Protein AF-A0A327X179-F1 (afdb_monomer)

pLDDT: mean 70.65, std 10.84, range [36.34, 83.56]

Secondary structure (DSSP, 8-state):
--EEEEEEEEE-SS-EEEEEEEE---TT--HHHHHHHHHHHHHTTTS-EEEEEEEE--TT--EEEEEEESS------

Foldseek 3Di:
DKDWDDKDWDDPPPKTKIKTKIWDQDPPQDPVNVVVVVVVVQVVVQQKDWDDWDWDDDPRGIMIMTMIMNDDDPPPD

Organism: Larkinella arboricola (NCBI:txid643671)

Solvent-accessible surface area (backbone atoms only — not comparable to full-atom values): 4639 Å² total; per-residue (Å²): 113,86,39,82,73,48,80,51,77,49,69,83,88,81,40,52,38,37,37,41,35,32,43,43,80,58,89,88,68,49,73,69,56,57,49,57,50,48,50,55,58,30,60,74,47,76,67,29,46,80,79,48,78,46,79,46,83,46,102,89,48,35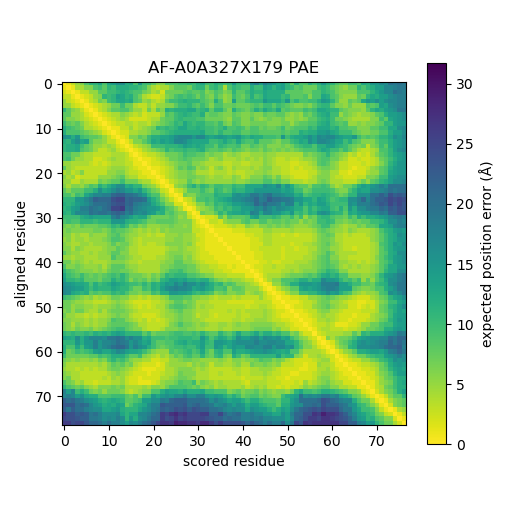,35,41,40,37,35,34,21,58,52,83,83,76,80,82,123

Radius of gyration: 13.26 Å; Cα contacts (8 Å, |Δi|>4): 128; chains: 1; bounding box: 38×20×36 Å

Structure (mmCIF, N/CA/C/O backbone):
data_AF-A0A327X179-F1
#
_entry.id   AF-A0A327X179-F1
#
loop_
_atom_site.group_PDB
_atom_site.id
_atom_site.type_symbol
_atom_site.label_atom_id
_atom_site.label_alt_id
_atom_site.label_comp_id
_atom_site.label_asym_id
_atom_site.label_entity_id
_atom_site.label_seq_id
_atom_site.pdbx_PDB_ins_code
_atom_site.Cartn_x
_atom_site.Cartn_y
_atom_site.Cartn_z
_atom_site.occupancy
_atom_site.B_iso_or_equiv
_atom_site.auth_seq_id
_atom_site.auth_comp_id
_atom_site.auth_asym_id
_atom_site.auth_atom_id
_atom_site.pdbx_PDB_model_num
ATOM 1 N N . MET A 1 1 ? -13.843 0.556 8.376 1.00 64.12 1 MET A N 1
ATOM 2 C CA . MET A 1 1 ? -13.824 1.028 6.964 1.00 64.12 1 MET A CA 1
ATOM 3 C C . MET A 1 1 ? -12.527 1.786 6.722 1.00 64.12 1 MET A C 1
ATOM 5 O O . MET A 1 1 ? -12.256 2.727 7.460 1.00 64.12 1 MET A O 1
ATOM 9 N N . ILE A 1 2 ? -11.746 1.383 5.717 1.00 66.12 2 ILE A N 1
ATOM 10 C CA . ILE A 1 2 ? -10.507 2.067 5.313 1.00 66.12 2 ILE A CA 1
ATOM 11 C C . ILE A 1 2 ? -10.889 3.243 4.422 1.00 66.12 2 ILE A C 1
ATOM 13 O O . ILE A 1 2 ? -11.586 3.051 3.426 1.00 66.12 2 ILE A O 1
ATOM 17 N N . ARG A 1 3 ? -10.449 4.455 4.765 1.00 68.38 3 ARG A N 1
ATOM 18 C CA . ARG A 1 3 ? -10.617 5.623 3.892 1.00 68.38 3 ARG A CA 1
ATOM 19 C C . ARG A 1 3 ? -9.254 6.119 3.447 1.00 68.38 3 ARG A C 1
ATOM 21 O O . ARG A 1 3 ? -8.437 6.505 4.284 1.00 68.38 3 ARG A O 1
ATOM 28 N N . LEU A 1 4 ? -9.032 6.137 2.136 1.00 69.06 4 LEU A N 1
ATOM 29 C CA . LEU A 1 4 ? -7.894 6.839 1.562 1.00 69.06 4 LEU A CA 1
ATOM 30 C C . LEU A 1 4 ? -8.034 8.336 1.859 1.00 69.06 4 LEU A C 1
ATOM 32 O O . LEU A 1 4 ? -9.105 8.907 1.656 1.00 69.06 4 LEU A O 1
ATOM 36 N N . LYS A 1 5 ? -6.973 8.953 2.378 1.00 71.81 5 LYS A N 1
ATOM 37 C CA . LYS A 1 5 ? -6.960 10.381 2.717 1.00 71.81 5 LYS A CA 1
ATOM 38 C C . LYS A 1 5 ? -6.092 11.202 1.783 1.00 71.81 5 LYS A C 1
ATOM 40 O O . LYS A 1 5 ? -6.484 12.309 1.441 1.00 71.81 5 LYS A O 1
ATOM 45 N N . ALA A 1 6 ? -4.950 10.665 1.375 1.00 71.88 6 ALA A N 1
ATOM 46 C CA . ALA A 1 6 ? -4.031 11.354 0.484 1.00 71.88 6 ALA A CA 1
ATOM 47 C C . ALA A 1 6 ? -3.196 10.351 -0.312 1.00 71.88 6 ALA A C 1
ATOM 49 O O . ALA A 1 6 ? -2.839 9.291 0.215 1.00 71.88 6 ALA A O 1
ATOM 50 N N . TRP A 1 7 ? -2.873 10.725 -1.552 1.00 76.38 7 TRP A N 1
ATOM 51 C CA . TRP A 1 7 ? -1.928 10.042 -2.432 1.00 76.38 7 TRP A CA 1
ATOM 52 C C . TRP A 1 7 ? -0.882 11.028 -2.929 1.00 76.38 7 TRP A C 1
ATOM 54 O O . TRP A 1 7 ? -1.223 12.075 -3.473 1.00 76.38 7 TRP A O 1
ATOM 64 N N . ILE A 1 8 ? 0.385 10.664 -2.752 1.00 76.00 8 ILE A N 1
ATOM 65 C CA . ILE A 1 8 ? 1.525 11.394 -3.302 1.00 76.00 8 ILE A CA 1
ATOM 66 C C . ILE A 1 8 ? 2.219 10.449 -4.270 1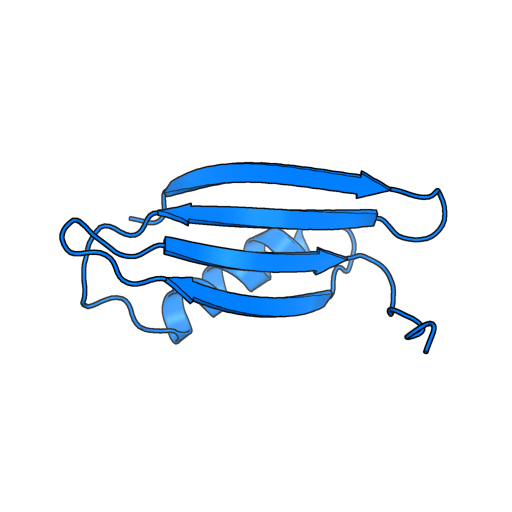.00 76.00 8 ILE A C 1
ATOM 68 O O . ILE A 1 8 ? 2.627 9.352 -3.886 1.00 76.00 8 ILE A O 1
ATOM 72 N N . ARG A 1 9 ? 2.327 10.867 -5.529 1.00 76.56 9 ARG A N 1
ATOM 73 C CA . ARG A 1 9 ? 3.052 10.136 -6.565 1.00 76.56 9 ARG A CA 1
ATOM 74 C C . ARG A 1 9 ? 4.328 10.892 -6.892 1.00 76.56 9 ARG A C 1
ATOM 76 O O . ARG A 1 9 ? 4.278 12.087 -7.163 1.00 76.56 9 ARG A O 1
ATOM 83 N N . HIS A 1 10 ? 5.439 10.176 -6.905 1.00 76.81 10 HIS A N 1
ATOM 84 C CA . HIS A 1 10 ? 6.727 10.668 -7.357 1.00 76.81 10 HIS A CA 1
ATOM 85 C C . HIS A 1 10 ? 7.215 9.786 -8.509 1.0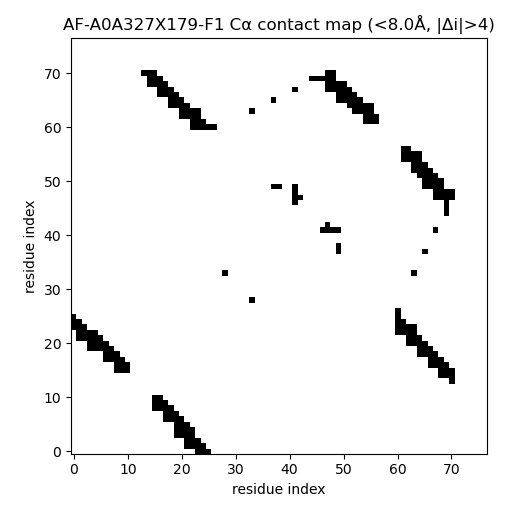0 76.81 10 HIS A C 1
ATOM 87 O O . HIS A 1 10 ? 7.094 8.562 -8.457 1.00 76.81 10 HIS A O 1
ATOM 93 N N . THR A 1 11 ? 7.719 10.407 -9.570 1.00 72.38 11 THR A N 1
ATOM 94 C CA . THR A 1 11 ? 8.316 9.709 -10.708 1.00 72.38 11 THR A CA 1
ATOM 95 C C . THR A 1 11 ? 9.554 10.464 -11.145 1.00 72.38 11 THR A C 1
ATOM 97 O O . THR A 1 11 ? 9.477 11.659 -11.411 1.00 72.38 11 THR A O 1
ATOM 100 N N . ASP A 1 12 ? 10.675 9.764 -11.248 1.00 71.00 12 ASP A N 1
ATOM 101 C CA . ASP A 1 12 ? 11.924 10.297 -11.806 1.00 71.00 12 ASP A CA 1
ATOM 102 C C . ASP A 1 12 ? 12.174 9.812 -13.249 1.00 71.00 12 ASP A C 1
ATOM 104 O O . ASP A 1 12 ? 13.223 10.069 -13.828 1.00 71.00 12 ASP A O 1
ATOM 108 N N . GLY A 1 13 ? 11.200 9.108 -13.842 1.00 67.44 13 GLY A N 1
ATOM 109 C CA . GLY A 1 13 ? 11.292 8.505 -15.177 1.00 67.44 13 GLY A CA 1
ATOM 110 C C . GLY A 1 13 ? 11.760 7.047 -15.162 1.00 67.44 13 GLY A C 1
ATOM 111 O O . GLY A 1 13 ? 11.483 6.319 -16.113 1.00 67.44 13 GLY A O 1
ATOM 112 N N . SER A 1 14 ? 12.375 6.593 -14.066 1.00 65.75 14 SER A N 1
ATOM 113 C CA . SER A 1 14 ? 12.858 5.220 -13.874 1.00 65.75 14 SER A CA 1
ATOM 114 C C . SER A 1 14 ? 12.051 4.443 -12.828 1.00 65.75 14 SER A C 1
ATOM 116 O O . SER A 1 14 ? 11.791 3.251 -12.996 1.00 65.75 14 SER A O 1
ATOM 118 N N . ILE A 1 15 ? 11.568 5.125 -11.786 1.00 67.25 15 ILE A N 1
ATOM 119 C CA . ILE A 1 15 ? 10.790 4.547 -10.691 1.00 67.25 15 ILE A CA 1
ATOM 120 C C . ILE A 1 15 ? 9.510 5.362 -10.511 1.00 67.25 15 ILE A C 1
ATOM 122 O O . ILE A 1 15 ? 9.540 6.579 -10.351 1.00 67.25 15 ILE A O 1
ATOM 126 N N . ASN A 1 16 ? 8.360 4.683 -10.486 1.00 73.38 16 ASN A N 1
ATOM 127 C CA . ASN A 1 16 ? 7.098 5.275 -10.049 1.00 73.38 16 ASN A CA 1
ATOM 128 C C . ASN A 1 16 ? 6.861 4.917 -8.587 1.00 73.38 16 ASN A C 1
ATOM 130 O O . ASN A 1 16 ? 6.383 3.821 -8.288 1.00 73.38 16 ASN A O 1
ATOM 134 N N . GLN A 1 17 ? 7.162 5.842 -7.685 1.00 76.12 17 GLN A N 1
ATOM 135 C CA . GLN A 1 17 ? 6.874 5.703 -6.266 1.00 76.12 17 GLN A CA 1
ATOM 136 C C . GLN A 1 17 ? 5.518 6.317 -5.935 1.00 76.12 17 GLN A C 1
ATOM 138 O O . GLN A 1 17 ? 5.153 7.395 -6.403 1.00 76.12 17 GLN A O 1
ATOM 143 N N . THR A 1 18 ? 4.757 5.627 -5.098 1.00 80.12 18 THR A N 1
ATOM 144 C CA . THR A 1 18 ? 3.514 6.144 -4.540 1.00 80.12 18 THR A CA 1
ATOM 145 C C . THR A 1 18 ? 3.517 5.970 -3.032 1.00 80.12 18 THR A C 1
ATOM 147 O O . THR A 1 18 ? 3.920 4.932 -2.506 1.00 80.12 18 THR A O 1
ATOM 150 N N . VAL A 1 19 ? 3.054 7.007 -2.344 1.00 81.19 19 VAL A N 1
ATOM 151 C CA . VAL A 1 19 ? 2.790 7.012 -0.910 1.00 81.19 19 VAL A CA 1
ATOM 152 C C . VAL A 1 19 ? 1.292 7.178 -0.706 1.00 81.19 19 VAL A C 1
ATOM 154 O O . VAL A 1 19 ? 0.677 8.088 -1.268 1.00 81.19 19 VAL A O 1
ATOM 157 N N . GLY A 1 20 ? 0.703 6.306 0.110 1.00 82.38 20 GLY A N 1
ATOM 158 C CA . GLY A 1 20 ? -0.703 6.377 0.483 1.00 82.38 20 GLY A CA 1
ATOM 159 C C . GLY A 1 20 ? -0.906 6.513 1.979 1.00 82.38 20 GLY A C 1
ATOM 160 O O . GLY A 1 20 ? -0.319 5.764 2.758 1.00 82.38 20 GLY A O 1
ATOM 161 N N . VAL A 1 21 ? -1.776 7.450 2.361 1.00 80.31 21 VAL A N 1
ATOM 162 C CA . VAL A 1 21 ? -2.215 7.647 3.746 1.00 80.31 21 VAL A CA 1
ATOM 163 C C . VAL A 1 21 ? -3.654 7.172 3.890 1.00 80.31 21 VAL A C 1
ATOM 165 O O . VAL A 1 21 ? -4.561 7.663 3.210 1.00 80.31 21 VAL A O 1
ATOM 168 N N . PHE A 1 22 ? -3.875 6.241 4.810 1.00 78.00 22 PHE A N 1
ATOM 169 C CA . PHE A 1 22 ? -5.156 5.588 5.035 1.00 78.00 22 PHE A CA 1
ATOM 170 C C . PHE A 1 22 ? -5.609 5.827 6.472 1.00 78.00 22 PHE A C 1
ATOM 172 O O . PHE A 1 22 ? -4.966 5.372 7.417 1.00 78.00 22 PHE A O 1
ATOM 179 N N . LYS A 1 23 ? -6.731 6.536 6.648 1.00 73.81 23 LYS A N 1
ATOM 180 C CA . LYS A 1 23 ? -7.333 6.715 7.975 1.00 73.81 23 LYS A CA 1
ATOM 181 C C . LYS A 1 23 ? -8.120 5.466 8.344 1.00 73.81 23 LYS A C 1
ATOM 183 O O . LYS A 1 23 ? -8.927 4.984 7.538 1.00 73.81 23 LYS A O 1
ATOM 188 N N . TRP A 1 24 ? -7.932 5.008 9.577 1.00 73.69 24 TRP A N 1
ATOM 189 C CA . TRP A 1 24 ? -8.691 3.910 10.153 1.00 73.69 24 TRP A CA 1
ATOM 190 C C . TRP A 1 24 ? -9.606 4.399 11.283 1.00 73.69 24 TRP A C 1
ATOM 192 O O . TRP A 1 24 ? -9.302 5.378 11.955 1.00 73.69 24 TRP A O 1
ATOM 202 N N . HIS A 1 25 ? -10.768 3.760 11.440 1.00 55.91 25 HIS A N 1
ATOM 203 C CA . HIS A 1 25 ? -11.823 4.198 12.369 1.00 55.91 25 HIS A CA 1
ATOM 204 C C . HIS A 1 25 ? -12.063 3.270 13.571 1.00 55.91 25 HIS A C 1
ATOM 206 O O . HIS A 1 25 ? -12.869 3.607 14.425 1.00 55.91 25 HIS A O 1
ATOM 212 N N . THR A 1 26 ? -11.432 2.098 13.626 1.00 56.12 26 THR A N 1
ATOM 213 C CA . THR A 1 26 ? -11.730 1.051 14.617 1.00 56.12 26 THR A CA 1
ATOM 214 C C . THR A 1 26 ? -10.447 0.325 15.009 1.00 56.12 26 THR A C 1
ATOM 216 O O . THR A 1 26 ? -9.778 -0.209 14.121 1.00 56.12 26 THR A O 1
ATOM 219 N N . GLU A 1 27 ? -10.151 0.262 16.310 1.00 52.06 27 GLU A N 1
ATOM 220 C CA . GLU A 1 27 ? -8.974 -0.406 16.903 1.00 52.06 27 GLU A CA 1
ATOM 221 C C . GLU A 1 27 ? -8.855 -1.890 16.519 1.00 52.06 27 GLU A C 1
ATOM 223 O O . GLU A 1 27 ? -7.759 -2.419 16.377 1.00 52.06 27 GLU A O 1
ATOM 228 N N . GLY A 1 28 ? -9.979 -2.570 16.276 1.00 54.38 28 GLY A N 1
ATOM 229 C CA . GLY A 1 28 ? -10.016 -4.016 16.031 1.00 54.38 28 GLY A CA 1
ATOM 230 C C . GLY A 1 28 ? -9.567 -4.488 14.644 1.00 54.38 28 GLY A C 1
ATOM 231 O O . GLY A 1 28 ? -9.672 -5.678 14.357 1.00 54.38 28 GLY A O 1
ATOM 232 N N . GLN A 1 29 ? -9.098 -3.613 13.750 1.00 57.41 29 GLN A N 1
ATOM 233 C CA . GLN A 1 29 ? -8.623 -4.039 12.428 1.00 57.41 29 GLN A CA 1
ATOM 234 C C . GLN A 1 29 ? -7.093 -4.009 12.374 1.00 57.41 29 GLN A C 1
ATOM 236 O O . GLN A 1 29 ? -6.458 -3.009 12.046 1.00 57.41 29 GLN A O 1
ATOM 241 N N . TRP A 1 30 ? -6.534 -5.164 12.719 1.00 64.19 30 TRP A N 1
ATOM 242 C CA . TRP A 1 30 ? -5.111 -5.446 12.843 1.00 64.19 30 TRP A CA 1
ATOM 243 C C . TRP A 1 30 ? -4.388 -5.477 11.487 1.00 64.19 30 TRP A C 1
ATOM 245 O O . TRP A 1 30 ? -5.015 -5.562 10.426 1.00 64.19 30 TRP A O 1
ATOM 255 N N . MET A 1 31 ? -3.050 -5.462 11.536 1.00 65.19 31 MET A N 1
ATOM 256 C CA . MET A 1 31 ? -2.108 -5.447 10.400 1.00 65.19 31 MET A CA 1
ATOM 257 C C . MET A 1 31 ? -2.508 -6.306 9.182 1.00 65.19 31 MET A C 1
ATOM 259 O O . MET A 1 31 ? -2.266 -5.930 8.034 1.00 65.19 31 MET A O 1
ATOM 263 N N . THR A 1 32 ? -3.143 -7.455 9.402 1.00 66.69 32 THR A N 1
ATOM 264 C CA . THR A 1 32 ? -3.595 -8.362 8.338 1.00 66.69 32 THR A CA 1
ATOM 265 C C . THR A 1 32 ? -4.588 -7.696 7.376 1.00 66.69 32 THR A C 1
ATOM 267 O O . THR A 1 32 ? -4.501 -7.891 6.163 1.00 66.69 32 THR A O 1
ATOM 270 N N . GLY A 1 33 ? -5.496 -6.856 7.887 1.00 76.94 33 GLY A N 1
ATOM 271 C CA . GLY A 1 33 ? -6.500 -6.157 7.082 1.00 76.94 33 GLY A CA 1
ATOM 272 C C . GLY A 1 33 ? -5.900 -5.067 6.194 1.00 76.94 33 GLY A C 1
ATOM 273 O O . GLY A 1 33 ? -6.228 -4.992 5.007 1.00 76.94 33 GLY A O 1
ATOM 274 N N . ILE A 1 34 ? -4.986 -4.251 6.739 1.00 75.38 34 ILE A N 1
ATOM 275 C CA . ILE A 1 34 ? -4.298 -3.215 5.954 1.00 75.38 34 ILE A CA 1
ATOM 276 C C . ILE A 1 34 ? -3.429 -3.857 4.874 1.00 75.38 34 ILE A C 1
ATOM 278 O O . ILE A 1 34 ? -3.451 -3.406 3.733 1.00 75.38 34 ILE A O 1
ATOM 282 N N . ARG A 1 35 ? -2.727 -4.953 5.183 1.00 79.44 35 ARG A N 1
ATOM 283 C CA . ARG A 1 35 ? -1.835 -5.609 4.222 1.00 79.44 35 ARG A CA 1
ATOM 284 C C . ARG A 1 35 ? -2.601 -6.228 3.057 1.00 79.44 35 ARG A C 1
ATOM 286 O O . ARG A 1 35 ? -2.215 -6.033 1.911 1.00 79.44 35 ARG A O 1
ATOM 293 N N . ALA A 1 36 ? -3.719 -6.903 3.327 1.00 82.12 36 ALA A N 1
ATOM 294 C CA . ALA A 1 36 ? -4.586 -7.436 2.277 1.00 82.12 36 ALA A CA 1
ATOM 295 C C . ALA A 1 36 ? -5.166 -6.325 1.383 1.00 82.12 36 ALA A C 1
ATOM 297 O O . ALA A 1 36 ? -5.219 -6.473 0.162 1.00 82.12 36 ALA A O 1
ATOM 298 N N . PHE A 1 37 ? -5.572 -5.198 1.975 1.00 80.50 37 PHE A N 1
ATOM 299 C CA . PHE A 1 37 ? -6.047 -4.036 1.226 1.00 80.50 37 PHE A CA 1
ATOM 300 C C . PHE A 1 37 ? -4.938 -3.408 0.368 1.00 80.50 37 PHE A C 1
ATOM 302 O O . PHE A 1 37 ? -5.140 -3.191 -0.825 1.00 80.50 37 PHE A O 1
ATOM 309 N N . LEU A 1 38 ? -3.756 -3.170 0.941 1.00 79.31 38 LEU A N 1
ATOM 310 C CA . LEU A 1 38 ? -2.613 -2.616 0.218 1.00 79.31 38 LEU A CA 1
ATOM 311 C C . LEU A 1 38 ? -2.165 -3.539 -0.913 1.00 79.31 38 LEU A C 1
ATOM 313 O O . LEU A 1 38 ? -1.924 -3.053 -2.008 1.00 79.31 38 LEU A O 1
ATOM 317 N N . ASN A 1 39 ? -2.148 -4.857 -0.704 1.00 81.62 39 ASN A N 1
ATOM 318 C CA . ASN A 1 39 ? -1.851 -5.812 -1.771 1.00 81.62 39 ASN A CA 1
ATOM 319 C C . ASN A 1 39 ? -2.816 -5.656 -2.955 1.00 81.62 39 ASN A C 1
ATOM 321 O O . ASN A 1 39 ? -2.380 -5.682 -4.100 1.00 81.62 39 ASN A O 1
ATOM 325 N N . LYS A 1 40 ? -4.115 -5.422 -2.712 1.00 81.31 40 LYS A N 1
ATOM 326 C CA . LYS A 1 40 ? -5.078 -5.136 -3.792 1.00 81.31 40 LYS A CA 1
ATOM 327 C C . LYS A 1 40 ? -4.767 -3.818 -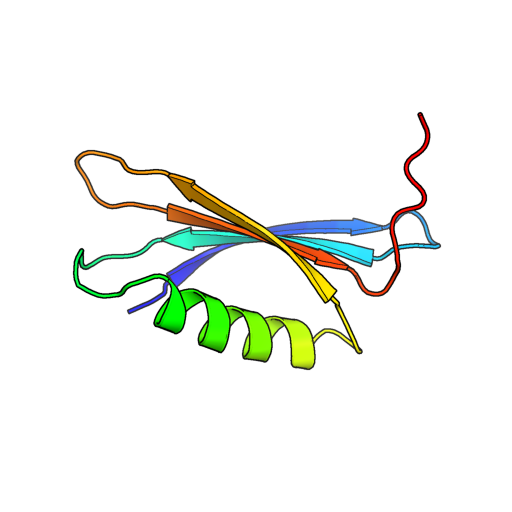4.508 1.00 81.31 40 LYS A C 1
ATOM 329 O O . LYS A 1 40 ? -4.799 -3.777 -5.734 1.00 81.31 40 LYS A O 1
ATOM 334 N N . VAL A 1 41 ? -4.454 -2.756 -3.761 1.00 77.88 41 VAL A N 1
ATOM 335 C CA . VAL A 1 41 ? -4.082 -1.445 -4.331 1.00 77.88 41 VAL A CA 1
ATOM 336 C C . VAL A 1 4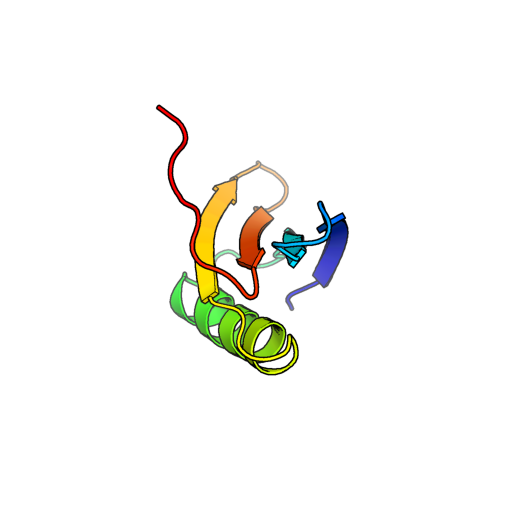1 ? -2.831 -1.565 -5.201 1.00 77.88 41 VAL A C 1
ATOM 338 O O . VAL A 1 41 ? -2.805 -1.064 -6.322 1.00 77.88 41 VAL A O 1
ATOM 341 N N . VAL A 1 42 ? -1.815 -2.261 -4.701 1.00 76.75 42 VAL A N 1
ATOM 342 C CA . VAL A 1 42 ? -0.516 -2.416 -5.353 1.00 76.75 42 VAL A CA 1
ATOM 343 C C . VAL A 1 42 ? -0.571 -3.375 -6.544 1.00 76.75 42 VAL A C 1
ATOM 345 O O . VAL A 1 42 ? 0.060 -3.096 -7.561 1.00 76.75 42 VAL A O 1
ATOM 348 N N . ASN A 1 43 ? -1.382 -4.436 -6.490 1.00 75.44 43 ASN A N 1
ATOM 349 C CA . ASN A 1 43 ? -1.616 -5.317 -7.642 1.00 75.44 43 ASN A CA 1
ATOM 350 C C . ASN A 1 43 ? -2.214 -4.559 -8.835 1.00 75.44 43 ASN A C 1
ATOM 352 O O . ASN A 1 43 ? -1.835 -4.811 -9.976 1.00 75.44 43 ASN A O 1
ATOM 356 N N . ASN A 1 44 ? -3.085 -3.578 -8.583 1.00 71.75 44 ASN A N 1
ATOM 357 C CA . ASN A 1 44 ? -3.598 -2.694 -9.635 1.00 71.75 44 ASN A CA 1
ATOM 358 C C . ASN A 1 44 ? -2.525 -1.724 -10.174 1.00 71.75 44 ASN A C 1
ATOM 360 O O . ASN A 1 44 ? -2.707 -1.115 -11.226 1.00 71.75 44 ASN A O 1
ATOM 364 N N . TYR A 1 45 ? -1.390 -1.586 -9.485 1.00 68.00 45 TYR A N 1
ATOM 365 C CA . TYR A 1 45 ? -0.321 -0.632 -9.774 1.00 68.00 45 TYR A CA 1
ATOM 366 C C . TYR A 1 45 ? 0.836 -1.245 -10.590 1.00 68.00 45 TYR A C 1
ATOM 368 O O . TYR A 1 45 ? 2.006 -1.057 -10.261 1.00 68.00 45 TYR A O 1
ATOM 376 N N . ARG A 1 46 ? 0.514 -1.983 -11.666 1.00 63.72 46 ARG A N 1
ATOM 377 C CA . ARG A 1 46 ? 1.471 -2.563 -12.643 1.00 63.72 46 ARG A CA 1
ATOM 378 C C . ARG A 1 46 ? 2.679 -3.277 -12.005 1.00 63.72 46 ARG A C 1
ATOM 380 O O . ARG A 1 46 ? 3.821 -3.001 -12.362 1.00 63.72 46 ARG A O 1
ATOM 387 N N . GLY A 1 47 ? 2.429 -4.196 -11.072 1.00 61.56 47 GLY A N 1
ATOM 388 C CA . GLY A 1 47 ? 3.496 -4.998 -10.456 1.00 61.56 47 GLY A CA 1
ATOM 389 C C . GLY A 1 47 ? 4.289 -4.259 -9.378 1.00 61.56 47 GLY A C 1
ATOM 390 O O . GLY A 1 47 ? 5.466 -4.546 -9.172 1.00 61.56 47 GLY A O 1
ATOM 391 N N . GLY A 1 48 ? 3.662 -3.297 -8.697 1.00 71.88 48 GLY A N 1
ATOM 392 C CA . GLY A 1 48 ? 4.295 -2.614 -7.580 1.00 71.88 48 GLY A CA 1
ATOM 393 C C . GLY A 1 48 ? 4.683 -3.572 -6.446 1.00 71.88 48 GLY A C 1
ATOM 394 O O . GLY A 1 48 ? 4.037 -4.593 -6.215 1.00 71.88 48 GLY A O 1
ATOM 395 N N . LYS A 1 49 ? 5.731 -3.231 -5.700 1.00 80.81 49 LYS A N 1
ATOM 396 C CA . LYS A 1 49 ? 6.111 -3.896 -4.450 1.00 80.81 49 LYS A CA 1
ATOM 397 C C . LYS A 1 49 ? 5.873 -2.933 -3.294 1.00 80.81 49 LYS A C 1
ATOM 399 O O . LYS A 1 49 ? 6.232 -1.762 -3.390 1.00 80.81 49 LYS A O 1
ATOM 404 N N . ILE A 1 50 ? 5.257 -3.415 -2.214 1.00 83.56 50 ILE A N 1
ATOM 405 C CA . ILE A 1 50 ? 5.164 -2.653 -0.961 1.00 83.56 50 ILE A CA 1
ATOM 406 C C . ILE A 1 50 ? 6.542 -2.670 -0.306 1.00 83.56 50 ILE A C 1
ATOM 408 O O . ILE A 1 50 ? 7.094 -3.747 -0.074 1.00 83.56 50 ILE A O 1
ATOM 412 N N . HIS A 1 51 ? 7.067 -1.492 0.007 1.00 82.81 51 HIS A N 1
ATOM 413 C CA . HIS A 1 51 ? 8.373 -1.345 0.652 1.00 82.81 51 HIS A CA 1
ATOM 414 C C . HIS A 1 51 ? 8.228 -1.127 2.146 1.00 82.81 51 HIS A C 1
ATOM 416 O O . HIS A 1 51 ? 8.934 -1.744 2.936 1.00 82.81 51 HIS A O 1
ATOM 422 N N . GLU A 1 52 ? 7.260 -0.304 2.538 1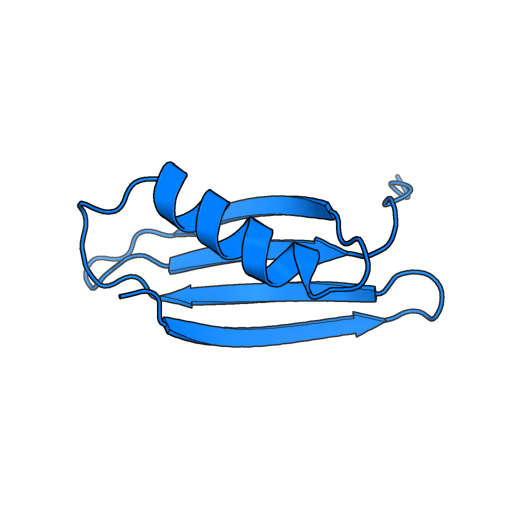.00 83.31 52 GLU A N 1
ATOM 423 C CA . GLU A 1 52 ? 7.071 0.064 3.929 1.00 83.31 52 GLU A CA 1
ATOM 424 C C . GLU A 1 52 ? 5.592 0.214 4.277 1.00 83.31 52 GLU A C 1
ATOM 426 O O . GLU A 1 52 ? 4.788 0.685 3.469 1.00 83.31 52 GLU A O 1
ATOM 431 N N . ILE A 1 53 ? 5.246 -0.188 5.501 1.00 82.50 53 ILE A N 1
ATOM 432 C CA . ILE A 1 53 ? 3.947 0.045 6.125 1.00 82.50 53 ILE A CA 1
ATOM 433 C C . ILE A 1 53 ? 4.219 0.554 7.544 1.00 82.50 53 ILE A C 1
ATOM 435 O O . ILE A 1 53 ? 4.787 -0.171 8.357 1.00 82.50 53 ILE A O 1
ATOM 439 N N . ARG A 1 54 ? 3.801 1.784 7.851 1.00 80.88 54 ARG A N 1
ATOM 440 C CA . ARG A 1 54 ? 3.881 2.385 9.190 1.00 80.88 54 ARG A CA 1
ATOM 441 C C . ARG A 1 54 ? 2.491 2.648 9.746 1.00 80.88 54 ARG A C 1
ATOM 443 O O . ARG A 1 54 ? 1.597 3.066 9.009 1.00 80.88 54 ARG A O 1
ATOM 450 N N . PHE A 1 55 ? 2.339 2.445 11.049 1.00 78.12 55 PHE A N 1
ATOM 451 C CA . PHE A 1 55 ? 1.159 2.852 11.801 1.00 78.12 55 PHE A CA 1
ATOM 452 C C . PHE A 1 55 ? 1.489 4.073 12.653 1.00 78.12 55 PHE A C 1
ATOM 454 O O . PHE A 1 55 ? 2.499 4.087 13.351 1.00 78.12 55 PHE A O 1
ATOM 461 N N . PHE A 1 56 ? 0.626 5.079 12.596 1.00 76.88 56 PHE A N 1
ATOM 462 C CA . PHE A 1 56 ? 0.684 6.254 13.450 1.00 76.88 56 PHE A CA 1
ATOM 463 C C . PHE A 1 56 ? -0.557 6.260 14.320 1.00 76.88 56 PHE A C 1
ATOM 465 O O . PHE A 1 56 ? -1.658 6.456 13.804 1.00 76.88 56 PHE A O 1
ATOM 472 N N . ASP A 1 57 ? -0.372 6.046 15.616 1.00 72.62 57 ASP A N 1
ATOM 473 C CA . ASP A 1 57 ? -1.456 6.148 16.578 1.00 72.62 57 ASP A CA 1
ATOM 474 C C . ASP A 1 57 ? -1.691 7.613 16.975 1.00 72.62 57 ASP A C 1
ATOM 476 O O . ASP A 1 57 ? -0.748 8.397 17.112 1.00 72.62 57 ASP A O 1
ATOM 480 N N . LYS A 1 58 ? -2.958 7.992 17.123 1.00 65.25 58 LYS A N 1
ATOM 481 C CA . LYS A 1 58 ? -3.392 9.280 17.672 1.00 65.25 58 LYS A CA 1
ATOM 482 C C . LYS A 1 58 ? -4.667 9.045 18.466 1.00 65.25 58 LYS A C 1
ATOM 484 O O . LYS A 1 58 ? -5.510 8.258 18.048 1.00 65.25 58 LYS A O 1
ATOM 489 N N . GLU A 1 59 ? -4.868 9.843 19.512 1.00 60.19 59 GLU A N 1
ATOM 490 C CA . GLU A 1 59 ? -6.033 9.802 20.417 1.00 60.19 59 GLU A CA 1
ATOM 491 C C . GLU A 1 59 ? -7.409 9.816 19.711 1.00 60.19 59 GLU A C 1
ATOM 493 O O . GLU A 1 59 ? -8.414 9.439 20.301 1.00 60.19 59 GLU A O 1
ATOM 498 N N . GLN A 1 60 ? -7.479 10.230 18.438 1.00 56.81 60 GLN A N 1
ATOM 499 C CA . GLN A 1 60 ? -8.710 10.308 17.632 1.00 56.81 60 GLN A CA 1
ATOM 500 C C . GLN A 1 60 ? -8.751 9.312 16.449 1.00 56.81 60 GLN A C 1
ATOM 502 O O . GLN A 1 60 ? -9.520 9.491 15.493 1.00 56.81 60 GLN A O 1
ATOM 507 N N . GLY A 1 61 ? -7.911 8.276 16.491 1.00 60.88 61 GLY A N 1
ATOM 508 C CA . GLY A 1 61 ? -7.823 7.202 15.504 1.00 60.88 61 GLY A CA 1
ATOM 509 C C . GLY A 1 61 ? -6.513 7.208 14.718 1.00 60.88 61 GLY A C 1
ATOM 510 O O . GLY A 1 61 ? -6.034 8.253 14.269 1.00 60.88 61 GLY A O 1
ATOM 511 N N . GLY A 1 62 ? -5.957 6.013 14.521 1.00 71.81 62 GLY A N 1
ATOM 512 C CA . GLY A 1 62 ? -4.682 5.827 13.842 1.00 71.81 62 GLY A CA 1
ATOM 513 C C . GLY A 1 62 ? -4.733 5.951 12.314 1.00 71.81 62 GLY A C 1
ATOM 514 O O . GLY A 1 62 ? -5.783 5.861 11.661 1.00 71.81 62 GLY A O 1
ATOM 515 N N . ALA A 1 63 ? -3.557 6.142 11.723 1.00 75.19 63 ALA A N 1
ATOM 516 C CA . ALA A 1 63 ? -3.346 6.197 10.285 1.00 75.19 63 ALA A CA 1
ATOM 517 C C . ALA A 1 63 ? -2.287 5.182 9.853 1.00 75.19 63 ALA A C 1
ATOM 519 O O . ALA A 1 63 ? -1.233 5.057 10.470 1.00 75.19 63 ALA A O 1
ATOM 520 N N . TRP A 1 64 ? -2.556 4.495 8.748 1.00 78.69 64 TRP A N 1
ATOM 521 C CA . TRP A 1 64 ? -1.565 3.671 8.071 1.00 78.69 64 TRP A CA 1
ATOM 522 C C . TRP A 1 64 ? -0.953 4.459 6.923 1.00 78.69 64 TRP A C 1
ATOM 524 O O . TRP A 1 64 ? -1.674 5.011 6.090 1.00 78.69 64 TRP A O 1
ATOM 534 N N . VAL A 1 65 ? 0.371 4.491 6.870 1.00 79.31 65 VAL A N 1
ATOM 535 C CA . VAL A 1 65 ? 1.133 5.050 5.755 1.00 79.31 65 VAL A CA 1
ATOM 536 C C . VAL A 1 65 ? 1.846 3.902 5.071 1.00 79.31 65 VAL A C 1
ATOM 538 O O . VAL A 1 65 ? 2.539 3.130 5.728 1.00 79.31 65 VAL A O 1
ATOM 541 N N . ALA A 1 66 ? 1.659 3.774 3.764 1.00 82.06 66 ALA A N 1
ATOM 542 C CA . ALA A 1 66 ? 2.330 2.752 2.979 1.00 82.06 66 ALA A CA 1
ATOM 543 C C . ALA A 1 66 ? 3.026 3.362 1.772 1.00 82.06 66 ALA A C 1
ATOM 545 O O . ALA A 1 66 ? 2.497 4.284 1.147 1.00 82.06 66 ALA A O 1
ATOM 546 N N . THR A 1 67 ? 4.189 2.814 1.437 1.00 82.44 67 THR A N 1
ATOM 547 C CA . THR A 1 67 ? 4.952 3.183 0.246 1.00 82.44 67 THR A CA 1
ATOM 548 C C . THR A 1 67 ? 5.087 1.974 -0.673 1.00 82.44 67 THR A C 1
ATOM 550 O O . 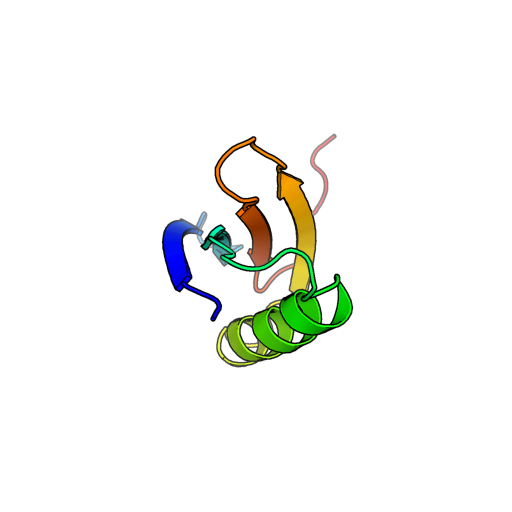THR A 1 67 ? 5.318 0.845 -0.228 1.00 82.44 67 THR A O 1
ATOM 553 N N . TRP A 1 68 ? 4.906 2.192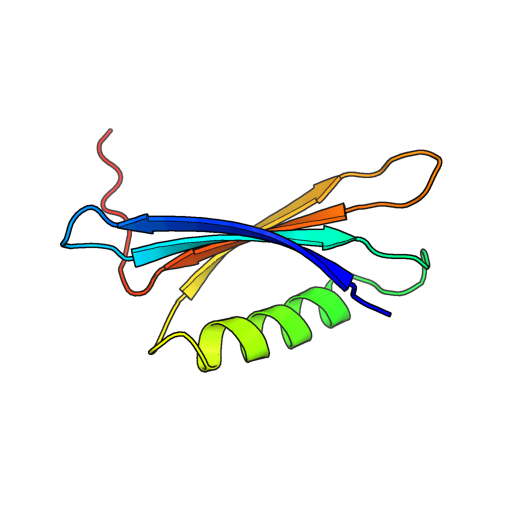 -1.971 1.00 83.12 68 TRP A N 1
ATOM 554 C CA . TRP A 1 68 ? 5.082 1.163 -2.991 1.00 83.12 68 TRP A CA 1
ATOM 555 C C . TRP A 1 68 ? 5.631 1.760 -4.282 1.00 83.12 68 TRP A C 1
ATOM 557 O O . TRP A 1 68 ? 5.438 2.944 -4.562 1.00 83.12 68 TRP A O 1
ATOM 567 N N . SER A 1 69 ? 6.317 0.948 -5.079 1.00 76.44 69 SER A N 1
ATOM 568 C CA . SER A 1 69 ? 6.783 1.357 -6.407 1.00 76.44 69 SER A CA 1
ATOM 569 C C . SER A 1 69 ? 6.877 0.177 -7.368 1.00 76.44 69 SER A C 1
ATOM 571 O O . SER A 1 69 ? 6.911 -0.972 -6.934 1.00 76.44 69 SER A O 1
ATOM 573 N N . ASN A 1 70 ? 6.913 0.459 -8.671 1.00 73.25 70 ASN A N 1
ATOM 574 C CA . ASN A 1 70 ? 7.077 -0.532 -9.746 1.00 73.25 70 ASN A CA 1
ATOM 575 C C . ASN A 1 70 ? 8.548 -0.929 -10.015 1.00 73.25 70 ASN A C 1
ATOM 577 O O . ASN A 1 70 ? 8.821 -1.573 -11.024 1.00 73.25 70 ASN A O 1
ATOM 581 N N . GLY A 1 71 ? 9.485 -0.531 -9.149 1.00 63.38 71 GLY A N 1
ATOM 582 C CA . GLY A 1 71 ? 10.919 -0.796 -9.287 1.00 63.38 71 GLY A CA 1
ATOM 583 C C . GLY A 1 71 ? 11.594 -1.035 -7.934 1.00 63.38 71 GLY A C 1
ATOM 584 O O . GLY A 1 71 ? 11.063 -0.681 -6.883 1.00 63.38 71 GLY A O 1
ATOM 585 N N . THR A 1 72 ? 12.762 -1.672 -7.941 1.00 54.75 72 THR A N 1
ATOM 586 C CA . THR A 1 72 ? 13.613 -1.836 -6.753 1.00 54.75 72 THR A CA 1
ATOM 587 C C . THR A 1 72 ? 14.426 -0.570 -6.508 1.00 54.75 72 THR A C 1
ATOM 589 O O . THR A 1 72 ? 15.093 -0.095 -7.420 1.00 54.75 72 THR A O 1
ATOM 592 N N . PHE A 1 73 ? 14.395 -0.044 -5.280 1.00 53.53 73 PHE A N 1
ATOM 593 C CA . PHE A 1 73 ? 15.318 1.011 -4.866 1.00 53.53 73 PHE A CA 1
ATOM 594 C C . PHE A 1 73 ? 16.745 0.455 -4.887 1.00 53.53 73 PHE A C 1
ATOM 596 O O . PHE A 1 73 ? 17.053 -0.484 -4.153 1.00 53.53 73 PHE A O 1
ATOM 603 N N . THR A 1 74 ? 17.619 1.019 -5.714 1.00 46.03 74 THR A N 1
ATOM 604 C CA . THR A 1 74 ? 19.048 1.022 -5.400 1.00 46.03 74 THR A CA 1
ATOM 605 C C . THR A 1 74 ? 19.242 2.072 -4.321 1.00 46.03 74 THR A C 1
ATOM 607 O O . THR A 1 74 ? 19.066 3.259 -4.578 1.00 46.03 74 THR A O 1
ATOM 610 N N . ASP A 1 75 ? 19.528 1.623 -3.102 1.00 40.91 75 ASP A N 1
ATOM 611 C CA . ASP A 1 75 ? 19.940 2.496 -2.006 1.00 40.91 75 ASP A CA 1
ATOM 612 C C . ASP A 1 75 ? 21.186 3.262 -2.475 1.00 40.91 75 ASP A C 1
ATOM 614 O O . ASP A 1 75 ? 22.268 2.685 -2.619 1.00 40.91 75 ASP A O 1
ATOM 618 N N . HIS A 1 76 ? 21.032 4.547 -2.785 1.00 42.72 76 HIS A N 1
ATOM 619 C CA . HIS A 1 76 ? 22.173 5.431 -2.963 1.00 42.72 76 HIS A CA 1
ATOM 620 C C . HIS A 1 76 ? 22.640 5.809 -1.557 1.00 42.72 76 HIS A C 1
ATOM 622 O O . HIS A 1 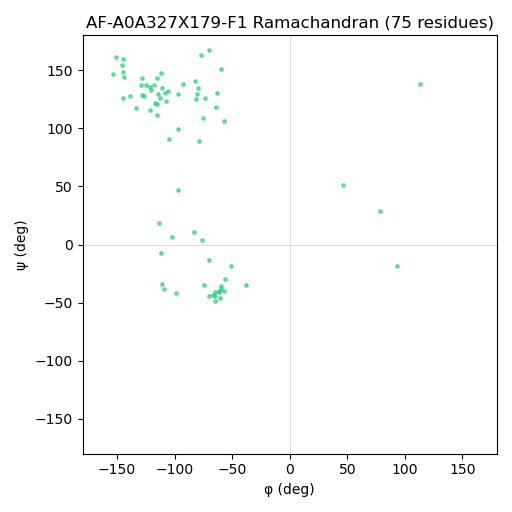76 ? 22.117 6.744 -0.955 1.00 42.72 76 HIS A O 1
ATOM 628 N N . LYS A 1 77 ? 23.538 4.981 -1.011 1.00 36.34 77 LYS A N 1
ATOM 629 C CA . LYS A 1 77 ? 24.293 5.289 0.208 1.00 36.34 77 LYS A CA 1
ATOM 630 C C . LYS A 1 77 ? 25.143 6.540 0.032 1.00 36.34 77 LYS A C 1
ATOM 632 O O . LYS A 1 77 ? 25.680 6.719 -1.085 1.00 36.34 77 LYS A O 1
#

Mean predicted aligned error: 8.49 Å

Nearest PDB structures (foldseek):
  8k2c-assembly1_SY  TM=5.428E-01  e=2.025E-02  Homo sapiens
  7z3o-assembly1_SY  TM=5.379E-01  e=2.622E-02  Thermochaetoides thermophila DSM 1495
  7oyb-assembly1_Y2  TM=4.880E-01  e=2.458E-02  Danio rerio
  8g4i-assembly1_Y  TM=4.963E-01  e=6.065E-02  Giardia duodenalis assemblage A
  8qqi-assembly1_A  TM=4.209E-01  e=2.066E-01  Escherichia coli

Sequence (77 aa):
MIRLKAWIRHTDGSINQTVGVFKWHTEGQWMTGIRAFLNKVVNNYRGGKIHEIRFFDKEQGGAWVATWSNGTFTDHK